Protein AF-A0A5M8NTZ1-F1 (afdb_monomer_lite)

Organism: NCBI:txid2540710

Radius of gyration: 22.4 Å; chains: 1; bounding box: 52×44×49 Å

Secondary structure (DSSP, 8-state):
--SSTTSSSSSSSTTS--------------------S-------PBP-PBPTTSPBP-SBPPTT-SS-GGG--

Sequence (73 aa):
MKKILSLLFILTICLNSCVGDLPLPSDSNNEENTDNGESNVSNATRCAAITKSGTQCKRNAEKGDIYCWQHKK

pLDDT: mean 71.11, std 18.78, range [47.84, 97.19]

Structure (mmCIF, N/CA/C/O backbone):
data_AF-A0A5M8NTZ1-F1
#
_entry.id   AF-A0A5M8NTZ1-F1
#
loop_
_atom_site.group_PDB
_atom_site.id
_atom_site.type_symbol
_atom_site.label_atom_id
_atom_site.label_alt_id
_atom_site.label_comp_id
_atom_site.label_asym_id
_atom_site.label_entity_id
_atom_site.label_seq_id
_atom_site.pdbx_PDB_ins_code
_atom_site.Cartn_x
_atom_site.Cartn_y
_atom_site.Cartn_z
_atom_site.occupancy
_atom_site.B_iso_or_equiv
_atom_site.auth_seq_id
_atom_site.auth_comp_id
_atom_site.auth_asym_id
_atom_site.auth_atom_id
_atom_site.pdbx_PDB_model_num
ATOM 1 N N . MET A 1 1 ? -28.835 24.191 28.033 1.00 58.34 1 MET A N 1
ATOM 2 C CA . MET A 1 1 ? -28.521 25.309 27.114 1.00 58.34 1 MET A CA 1
ATOM 3 C C . MET A 1 1 ? -27.005 25.441 26.977 1.00 58.34 1 MET A C 1
ATOM 5 O O . MET A 1 1 ? -26.401 26.134 27.773 1.00 58.34 1 MET A O 1
ATOM 9 N N . LYS A 1 2 ? -26.364 24.676 26.083 1.00 52.84 2 LYS A N 1
ATOM 10 C CA . LYS A 1 2 ? -24.893 24.706 25.886 1.00 52.84 2 LYS A CA 1
ATOM 11 C C . LYS A 1 2 ? -24.458 24.387 24.440 1.00 52.84 2 LYS A C 1
ATOM 13 O O . LYS A 1 2 ? -23.279 24.214 24.182 1.00 52.84 2 LYS A O 1
ATOM 18 N N . LYS A 1 3 ? -25.395 24.304 23.484 1.00 52.53 3 LYS A N 1
ATOM 19 C CA . LYS A 1 3 ? -25.116 23.813 22.118 1.00 52.53 3 LYS A CA 1
ATOM 20 C C . LYS A 1 3 ? -24.759 24.901 21.088 1.00 52.53 3 LYS A C 1
ATOM 22 O O . LYS A 1 3 ? -24.549 24.562 19.935 1.00 52.53 3 LYS A O 1
ATOM 27 N N . ILE A 1 4 ? -24.682 26.179 21.470 1.00 57.25 4 ILE A N 1
ATOM 28 C CA . ILE A 1 4 ? -24.535 27.291 20.501 1.00 57.25 4 ILE A CA 1
ATOM 29 C C . ILE A 1 4 ? -23.115 27.888 20.463 1.00 57.25 4 ILE A C 1
ATOM 31 O O . ILE A 1 4 ? -22.758 28.548 19.496 1.00 57.25 4 ILE A O 1
ATOM 35 N N . LEU A 1 5 ? -22.245 27.595 21.436 1.00 47.84 5 LEU A N 1
ATOM 36 C CA . LEU A 1 5 ? -20.916 28.225 21.489 1.00 47.84 5 LEU A CA 1
ATOM 37 C C . LEU A 1 5 ? -19.845 27.539 20.611 1.00 47.84 5 LEU A C 1
ATOM 39 O O . LEU A 1 5 ? -18.734 28.040 20.494 1.00 47.84 5 LEU A O 1
ATOM 43 N N . SER A 1 6 ? -20.162 26.415 19.960 1.00 53.62 6 SER A N 1
ATOM 44 C CA . SER A 1 6 ? -19.169 25.618 19.217 1.00 53.62 6 SER A CA 1
ATOM 45 C C . SER A 1 6 ? -18.903 26.092 17.782 1.00 53.62 6 SER A C 1
ATOM 47 O O . SER A 1 6 ? -17.958 25.611 17.163 1.00 53.62 6 SER A O 1
ATOM 49 N N . LEU A 1 7 ? -19.717 27.000 17.232 1.00 51.72 7 LEU A N 1
ATOM 50 C CA . LEU A 1 7 ? -19.645 27.371 15.810 1.00 51.72 7 LEU A CA 1
ATOM 51 C C . LEU A 1 7 ? -18.838 28.643 15.516 1.00 51.72 7 LEU A C 1
ATOM 53 O O . LEU A 1 7 ? -18.479 28.863 14.367 1.00 51.72 7 LEU A O 1
ATOM 57 N N . LEU A 1 8 ? -18.477 29.437 16.530 1.00 52.44 8 LEU A N 1
ATOM 58 C CA . LEU A 1 8 ? -17.615 30.618 16.349 1.00 52.44 8 LEU A CA 1
ATOM 59 C C . LEU A 1 8 ? -16.115 30.331 16.532 1.00 52.44 8 LEU A C 1
ATOM 61 O O . LEU A 1 8 ? -15.297 31.202 16.264 1.00 52.44 8 LEU A O 1
ATOM 65 N N . PHE A 1 9 ? -15.736 29.116 16.940 1.00 51.06 9 PHE A N 1
ATOM 66 C CA . PHE A 1 9 ? -14.331 28.756 17.190 1.00 51.06 9 PHE A CA 1
ATOM 67 C C . PHE A 1 9 ? -13.599 28.173 15.970 1.00 51.06 9 PHE A C 1
ATOM 69 O O . PHE A 1 9 ? -12.379 28.049 15.990 1.00 51.06 9 PHE A O 1
ATOM 76 N N . ILE A 1 10 ? -14.324 27.810 14.907 1.00 52.19 10 ILE A N 1
ATOM 77 C CA . ILE A 1 10 ? -13.740 27.129 13.737 1.00 52.19 10 ILE A CA 1
ATOM 78 C C . ILE A 1 10 ? -13.267 28.134 12.668 1.00 52.19 10 ILE A C 1
ATOM 80 O O . ILE A 1 10 ? -12.484 27.775 11.795 1.00 52.19 10 ILE A O 1
ATOM 84 N N . LEU A 1 11 ? -13.662 29.413 12.748 1.00 50.34 11 LEU A N 1
ATOM 85 C CA . LEU A 1 11 ? -13.278 30.414 11.740 1.00 50.34 11 LEU A CA 1
ATOM 86 C C . LEU A 1 11 ? -11.950 31.139 12.036 1.00 50.34 11 LEU A C 1
ATOM 88 O O . LEU A 1 11 ? -11.424 31.825 11.167 1.00 50.34 11 LEU A O 1
ATOM 92 N N . THR A 1 12 ? -11.368 30.982 13.228 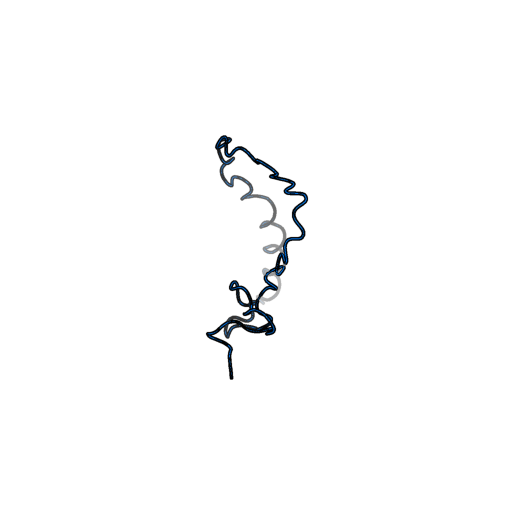1.00 55.69 12 THR A N 1
ATOM 93 C CA . THR A 1 12 ? -10.174 31.740 13.658 1.00 55.69 12 THR A CA 1
ATOM 94 C C . THR A 1 12 ? -8.845 30.985 13.582 1.00 55.69 12 THR A C 1
ATOM 96 O O . THR A 1 12 ? -7.819 31.546 13.952 1.00 55.69 12 THR A O 1
ATOM 99 N N . ILE A 1 13 ? -8.799 29.753 13.066 1.00 56.97 13 ILE A N 1
ATOM 100 C CA . ILE A 1 13 ? -7.547 28.963 13.042 1.00 56.97 13 ILE A CA 1
ATOM 101 C C . ILE A 1 13 ? -6.724 29.184 11.751 1.00 56.97 13 ILE A C 1
ATOM 103 O O . ILE A 1 13 ? -5.556 28.817 11.687 1.00 56.97 13 ILE A O 1
ATOM 107 N N . CYS A 1 14 ? -7.265 29.854 10.729 1.00 54.97 14 CYS A N 1
ATOM 108 C CA . CYS A 1 14 ? -6.626 29.898 9.406 1.00 54.97 14 CYS A CA 1
ATOM 109 C C . CYS A 1 14 ? -5.538 30.972 9.185 1.00 54.97 14 CYS A C 1
ATOM 111 O O . CYS A 1 14 ? -5.114 31.120 8.044 1.00 54.97 14 CYS A O 1
ATOM 113 N N . LEU A 1 15 ? -5.071 31.727 10.190 1.00 55.22 15 LEU A N 1
ATOM 114 C CA . LEU A 1 15 ? -4.138 32.848 9.926 1.00 55.22 15 LEU A CA 1
ATOM 115 C C . LEU A 1 15 ? -2.795 32.854 10.656 1.00 55.22 15 LEU A C 1
ATOM 117 O O . LEU A 1 15 ? -1.964 33.691 10.327 1.00 55.22 15 LEU A O 1
ATOM 121 N N . ASN A 1 16 ? -2.509 31.918 11.556 1.00 63.47 16 ASN A N 1
ATOM 122 C CA . ASN A 1 16 ? -1.200 31.882 12.207 1.00 63.47 16 ASN A CA 1
ATOM 123 C C . ASN A 1 16 ? -0.579 30.496 12.082 1.00 63.47 16 ASN A C 1
ATOM 125 O O . ASN A 1 16 ? -0.855 29.636 12.913 1.00 63.47 16 ASN A O 1
ATOM 129 N N . SER A 1 17 ? 0.240 30.296 11.042 1.00 56.78 17 SER A N 1
ATOM 130 C CA . SER A 1 17 ? 1.508 29.532 11.057 1.00 56.78 17 SER A CA 1
ATOM 131 C C . SER A 1 17 ? 1.996 29.258 9.627 1.00 56.78 17 SER A C 1
ATOM 133 O O . SER A 1 17 ? 2.091 28.114 9.199 1.00 56.78 17 SER A O 1
ATOM 135 N N . CYS A 1 18 ? 2.334 30.316 8.887 1.00 52.97 18 CYS A N 1
ATOM 136 C CA . CYS A 1 18 ? 3.246 30.218 7.743 1.00 52.97 18 CYS A CA 1
ATOM 137 C C . CYS A 1 18 ? 4.516 31.024 8.049 1.00 52.97 18 CYS A C 1
ATOM 139 O O . CYS A 1 18 ? 4.901 31.908 7.297 1.00 52.97 18 CYS A O 1
ATOM 141 N N . VAL A 1 19 ? 5.145 30.742 9.191 1.00 58.66 19 VAL A N 1
ATOM 142 C CA . VAL A 1 19 ? 6.586 30.961 9.376 1.00 58.66 19 VAL A CA 1
ATOM 143 C C . VAL A 1 19 ? 7.217 29.583 9.530 1.00 58.66 19 VAL A C 1
ATOM 145 O O . VAL A 1 19 ? 7.598 29.157 10.610 1.00 58.66 19 VAL A O 1
ATOM 148 N N . GLY A 1 20 ? 7.190 28.818 8.442 1.00 54.41 20 GLY A N 1
ATOM 149 C CA . GLY A 1 20 ? 8.146 27.736 8.268 1.00 54.41 20 GLY A CA 1
ATOM 150 C C . GLY A 1 20 ? 9.379 28.372 7.658 1.00 54.41 20 GLY A C 1
ATOM 151 O O . GLY A 1 20 ? 9.270 28.958 6.582 1.00 54.41 20 GLY A O 1
ATOM 152 N N . ASP A 1 21 ? 10.485 28.329 8.395 1.00 55.97 21 ASP A N 1
ATOM 153 C CA . ASP A 1 21 ? 11.822 28.746 7.997 1.00 55.97 21 ASP A CA 1
ATOM 154 C C . ASP A 1 21 ? 12.056 28.629 6.492 1.00 55.97 21 ASP A C 1
ATOM 156 O O . ASP A 1 21 ?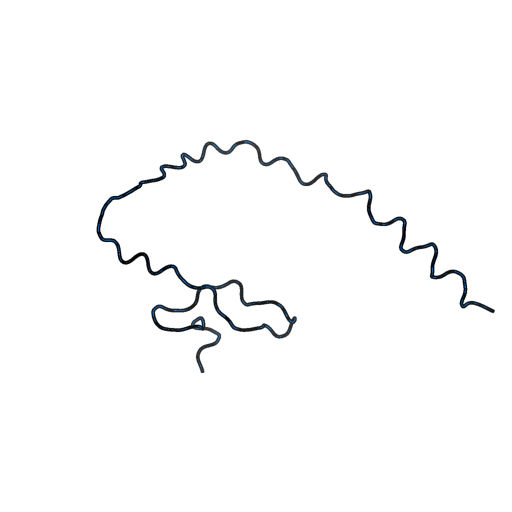 11.967 27.548 5.908 1.00 55.97 21 ASP A O 1
ATOM 160 N N . LEU A 1 22 ? 12.376 29.770 5.882 1.00 48.06 22 LEU A N 1
ATOM 161 C CA . LEU A 1 22 ? 13.010 29.834 4.578 1.00 48.06 22 LEU A CA 1
ATOM 162 C C . LEU A 1 22 ? 14.254 28.934 4.655 1.00 48.06 22 LEU A C 1
ATOM 164 O O . LEU A 1 22 ? 15.179 29.277 5.399 1.00 48.06 22 LEU A O 1
ATOM 168 N N . PRO A 1 23 ? 14.307 27.788 3.950 1.00 63.66 23 PRO A N 1
ATOM 169 C CA . PRO A 1 23 ? 15.561 27.081 3.832 1.00 63.66 23 PRO A CA 1
ATOM 170 C C . PRO A 1 23 ? 16.514 28.058 3.153 1.00 63.66 23 PRO A C 1
ATOM 172 O O . PRO A 1 23 ? 16.253 28.541 2.049 1.00 63.66 23 PRO A O 1
ATOM 175 N N . LEU A 1 24 ? 17.591 28.390 3.863 1.00 52.72 24 LEU A N 1
ATOM 176 C CA . LEU A 1 24 ? 18.764 29.008 3.266 1.00 52.72 24 LEU A CA 1
ATOM 177 C C . LEU A 1 24 ? 19.048 28.266 1.953 1.00 52.72 24 LEU A C 1
ATOM 179 O O . LEU A 1 24 ? 18.956 27.030 1.957 1.00 52.72 24 LEU A O 1
ATOM 183 N N . PRO A 1 25 ? 19.352 28.973 0.848 1.00 63.88 25 PRO A N 1
ATOM 184 C CA . PRO A 1 25 ? 19.773 28.323 -0.379 1.00 63.88 25 PRO A CA 1
ATOM 185 C C . PRO A 1 25 ? 21.009 27.500 -0.032 1.00 63.88 25 PRO A C 1
ATOM 187 O O . PRO A 1 25 ? 22.106 28.012 0.162 1.00 63.88 25 PRO A O 1
ATOM 190 N N . SER A 1 26 ? 20.791 26.206 0.158 1.00 52.19 26 SER A N 1
ATOM 191 C CA . SER A 1 26 ? 21.863 25.245 0.094 1.00 52.19 26 SER A CA 1
ATOM 192 C C . SER A 1 26 ? 22.135 25.185 -1.392 1.00 52.19 26 SER A C 1
ATOM 194 O O . SER A 1 26 ? 21.259 24.741 -2.134 1.00 52.19 26 SER A O 1
ATOM 196 N N . ASP A 1 27 ? 23.283 25.700 -1.823 1.00 61.84 27 ASP A N 1
ATOM 197 C CA . ASP A 1 27 ? 23.832 25.459 -3.153 1.00 61.84 27 ASP A CA 1
ATOM 198 C C . ASP A 1 27 ? 24.024 23.942 -3.316 1.00 61.84 27 ASP A C 1
ATOM 200 O O . ASP A 1 27 ? 25.107 23.384 -3.177 1.00 61.84 27 ASP A O 1
ATOM 204 N N . SER A 1 28 ? 22.923 23.227 -3.518 1.00 54.72 28 SER A N 1
ATOM 205 C CA . SER A 1 28 ? 22.911 21.900 -4.086 1.00 54.72 28 SER A CA 1
ATOM 206 C C . SER A 1 28 ? 22.744 22.145 -5.560 1.00 54.72 28 SER A C 1
ATOM 208 O O . SER A 1 28 ? 21.636 22.390 -6.031 1.00 54.72 28 SER A O 1
ATOM 210 N N . ASN A 1 29 ? 23.879 22.137 -6.252 1.00 57.31 29 ASN A N 1
ATOM 211 C CA . ASN A 1 29 ? 23.943 21.962 -7.688 1.00 57.31 29 ASN A CA 1
ATOM 212 C C . ASN A 1 29 ? 22.882 20.921 -8.068 1.00 57.31 29 ASN A C 1
ATOM 214 O O . ASN A 1 29 ? 23.054 19.733 -7.785 1.00 57.31 29 ASN A O 1
ATOM 218 N N . ASN A 1 30 ? 21.770 21.351 -8.674 1.00 58.97 30 ASN A N 1
ATOM 219 C CA . ASN A 1 30 ? 21.043 20.444 -9.535 1.00 58.97 30 ASN A CA 1
ATOM 220 C C . ASN A 1 30 ? 21.916 20.330 -10.784 1.00 58.97 30 ASN A C 1
ATOM 222 O O . ASN A 1 30 ? 21.690 20.933 -11.826 1.00 58.97 30 ASN A O 1
ATOM 226 N N . GLU A 1 31 ? 22.951 19.506 -10.677 1.00 56.53 31 GLU A N 1
ATOM 227 C CA . GLU A 1 31 ? 23.314 18.715 -11.832 1.00 56.53 31 GLU A CA 1
ATOM 228 C C . GLU A 1 31 ? 22.075 17.862 -12.121 1.00 56.53 31 GLU A C 1
ATOM 230 O O . GLU A 1 31 ? 21.924 16.731 -11.661 1.00 56.53 31 GLU A O 1
ATOM 235 N N . GLU A 1 32 ? 21.127 18.456 -12.851 1.00 60.28 32 GLU A N 1
ATOM 236 C CA . GLU A 1 32 ? 20.268 17.731 -13.761 1.00 60.28 32 GLU A CA 1
ATOM 237 C C . GLU A 1 32 ? 21.226 17.114 -14.775 1.00 60.28 32 GLU A C 1
ATOM 239 O O . GLU A 1 32 ? 21.457 17.620 -15.873 1.00 60.28 32 GLU A O 1
ATOM 244 N N . ASN A 1 33 ? 21.870 16.036 -14.330 1.00 54.62 33 ASN A N 1
ATOM 245 C CA . ASN A 1 33 ? 22.591 15.126 -15.173 1.00 54.62 33 ASN A CA 1
ATOM 246 C C . ASN A 1 33 ? 21.512 14.448 -16.012 1.00 54.62 33 ASN A C 1
ATOM 248 O O . ASN A 1 33 ? 20.986 13.389 -15.668 1.00 54.62 33 ASN A O 1
ATOM 252 N N . THR A 1 34 ? 21.122 15.137 -17.080 1.00 57.75 34 THR A N 1
ATOM 253 C CA . THR A 1 34 ? 20.461 14.557 -18.238 1.00 57.75 34 THR A CA 1
ATOM 254 C C . THR A 1 34 ? 21.489 13.657 -18.910 1.00 57.75 34 THR A C 1
ATOM 256 O O . THR A 1 34 ? 22.041 13.955 -19.966 1.00 57.75 34 THR A O 1
ATOM 259 N N . ASP A 1 35 ? 21.771 12.536 -18.246 1.00 52.91 35 ASP A N 1
ATOM 260 C CA . ASP A 1 35 ? 22.428 11.407 -18.865 1.00 52.91 35 ASP A CA 1
ATOM 261 C C . ASP A 1 35 ? 21.430 10.840 -19.872 1.00 52.91 35 ASP A C 1
ATOM 263 O O . ASP A 1 35 ? 20.489 10.119 -19.532 1.00 52.91 35 ASP A O 1
ATOM 267 N N . ASN A 1 36 ? 21.632 11.208 -21.136 1.00 67.06 36 ASN A N 1
ATOM 268 C CA . ASN A 1 36 ? 21.142 10.457 -22.282 1.00 67.06 36 ASN A CA 1
ATOM 269 C C . ASN A 1 36 ? 21.904 9.123 -22.356 1.00 67.06 36 ASN A C 1
ATOM 271 O O . ASN A 1 36 ? 22.616 8.834 -23.315 1.00 67.06 36 ASN A O 1
ATOM 275 N N . GLY A 1 37 ? 21.751 8.321 -21.312 1.00 54.38 37 GLY A N 1
ATOM 276 C CA . GLY A 1 37 ? 22.041 6.909 -21.268 1.00 54.38 37 GLY A CA 1
ATOM 277 C C . GLY A 1 37 ? 20.699 6.216 -21.152 1.00 54.38 37 GLY A C 1
ATOM 278 O O . GLY A 1 37 ? 19.852 6.622 -20.356 1.00 54.38 37 GLY A O 1
ATOM 279 N N . GLU A 1 38 ? 20.483 5.195 -21.971 1.00 60.12 38 GLU A N 1
ATOM 280 C CA . GLU A 1 38 ? 19.345 4.285 -21.914 1.00 60.12 38 GLU A CA 1
ATOM 281 C C . GLU A 1 38 ? 19.291 3.621 -20.529 1.00 60.12 38 GLU A C 1
ATOM 283 O O . GLU A 1 38 ? 19.785 2.521 -20.287 1.00 60.12 38 GLU A O 1
ATOM 288 N N . SER A 1 39 ? 18.769 4.365 -19.562 1.00 50.03 39 SER A N 1
ATOM 289 C CA . SER A 1 39 ? 18.810 4.041 -18.156 1.00 50.03 39 SER A CA 1
ATOM 290 C C . SER A 1 39 ? 17.429 3.540 -17.811 1.00 50.03 39 SER A C 1
ATOM 292 O O . SER A 1 39 ? 16.412 4.221 -17.942 1.00 50.03 39 SER A O 1
ATOM 294 N N . ASN A 1 40 ? 17.386 2.281 -17.398 1.00 57.31 40 ASN A N 1
ATOM 295 C CA . ASN A 1 40 ? 16.254 1.671 -16.734 1.00 57.31 40 ASN A CA 1
ATOM 296 C C . ASN A 1 40 ? 16.051 2.419 -15.399 1.00 57.31 40 ASN A C 1
ATOM 298 O O . ASN A 1 40 ? 16.325 1.869 -14.333 1.00 57.31 40 ASN A O 1
ATOM 302 N N . VAL A 1 41 ? 15.642 3.696 -15.450 1.00 55.88 41 VAL A N 1
ATOM 303 C CA . VAL A 1 41 ? 15.151 4.469 -14.318 1.00 55.88 41 VAL A CA 1
ATOM 304 C C . VAL A 1 41 ? 13.884 3.742 -13.937 1.00 55.88 41 VAL A C 1
ATOM 306 O O . VAL A 1 41 ? 12.790 4.010 -14.433 1.00 55.88 41 VAL A O 1
ATOM 309 N N . SER A 1 42 ? 14.052 2.716 -13.108 1.00 60.62 42 SER A N 1
ATOM 310 C CA . SER A 1 42 ? 12.972 2.134 -12.354 1.00 60.62 42 SER A CA 1
ATOM 311 C C . SER A 1 42 ? 12.463 3.287 -11.511 1.00 60.62 42 SER A C 1
ATOM 313 O O . SER A 1 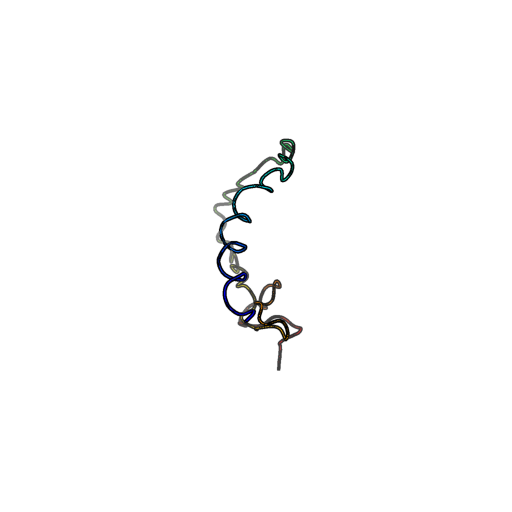42 ? 12.993 3.527 -10.428 1.00 60.62 42 SER A O 1
ATOM 315 N N . ASN A 1 43 ? 11.524 4.057 -12.069 1.00 65.56 43 ASN A N 1
ATOM 316 C CA . ASN A 1 43 ? 10.740 5.058 -11.378 1.00 65.56 43 ASN A CA 1
ATOM 317 C C . ASN A 1 43 ? 10.186 4.323 -10.171 1.00 65.56 43 ASN A C 1
ATOM 319 O O . ASN A 1 43 ? 9.236 3.546 -10.299 1.00 65.56 43 ASN A O 1
ATOM 323 N N . ALA A 1 44 ? 10.900 4.438 -9.049 1.00 74.25 44 ALA A N 1
ATOM 324 C CA . ALA A 1 44 ? 10.724 3.563 -7.913 1.00 74.25 44 ALA A CA 1
ATOM 325 C C . ALA A 1 44 ? 9.362 3.920 -7.347 1.00 74.25 44 ALA A C 1
ATOM 327 O O . ALA A 1 44 ? 9.204 4.908 -6.627 1.00 74.25 44 ALA A O 1
ATOM 328 N N . THR A 1 45 ? 8.352 3.170 -7.777 1.00 89.06 45 THR A N 1
ATOM 329 C CA . THR A 1 45 ? 6.963 3.526 -7.539 1.00 89.06 45 THR A CA 1
ATOM 330 C C . THR A 1 45 ? 6.746 3.480 -6.043 1.00 89.06 45 THR A C 1
ATOM 332 O O . THR A 1 45 ? 7.249 2.591 -5.365 1.00 89.06 45 THR A O 1
ATOM 335 N N . ARG A 1 46 ? 6.074 4.477 -5.478 1.00 94.25 46 ARG A N 1
ATOM 336 C CA . ARG A 1 46 ? 5.849 4.507 -4.034 1.00 94.25 46 ARG A CA 1
ATOM 337 C C . ARG A 1 46 ? 5.001 3.307 -3.616 1.00 94.25 46 ARG A C 1
ATOM 339 O O . ARG A 1 46 ? 4.058 2.946 -4.310 1.00 94.25 46 ARG A O 1
ATOM 346 N N . CYS A 1 47 ? 5.305 2.721 -2.460 1.00 96.12 47 CYS A N 1
ATOM 347 C CA . CYS A 1 47 ? 4.529 1.614 -1.921 1.00 96.12 47 CYS A CA 1
ATOM 348 C C . CYS A 1 47 ? 3.049 2.008 -1.791 1.00 96.12 47 CYS A C 1
ATOM 350 O O . CYS A 1 47 ? 2.715 3.039 -1.198 1.00 96.12 47 CYS A O 1
ATOM 352 N N . ALA A 1 48 ? 2.171 1.161 -2.328 1.00 95.75 48 ALA A N 1
ATOM 353 C CA . ALA A 1 48 ? 0.729 1.389 -2.362 1.00 95.75 48 ALA A CA 1
ATOM 354 C C . ALA A 1 48 ? 0.010 1.036 -1.043 1.00 95.75 48 ALA A C 1
ATOM 356 O O . ALA A 1 48 ? -1.200 1.212 -0.931 1.00 95.75 48 ALA A O 1
ATOM 357 N N . ALA A 1 49 ? 0.721 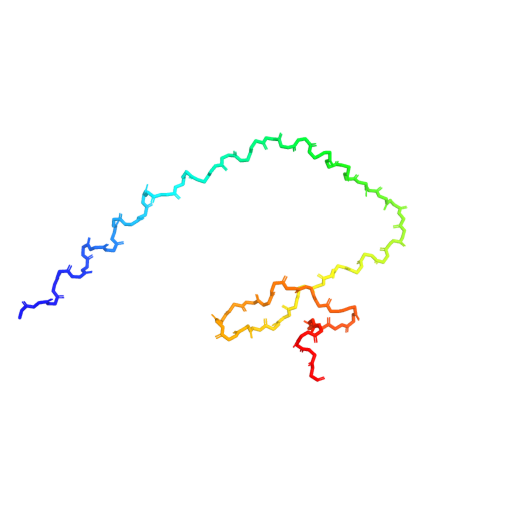0.519 -0.035 1.00 96.81 49 ALA A N 1
ATOM 358 C CA . ALA A 1 49 ? 0.109 0.107 1.225 1.00 96.81 49 ALA A CA 1
ATOM 359 C C . ALA A 1 49 ? -0.366 1.304 2.063 1.00 96.81 49 ALA A C 1
ATOM 361 O O . ALA A 1 49 ? 0.333 2.317 2.181 1.00 96.81 49 ALA A O 1
ATOM 362 N N . ILE A 1 50 ? -1.517 1.138 2.718 1.00 97.19 50 ILE A N 1
ATOM 363 C CA . ILE A 1 50 ? -2.028 2.058 3.735 1.00 97.19 50 ILE A CA 1
ATOM 364 C C . ILE A 1 50 ? -1.638 1.533 5.114 1.00 97.19 50 ILE A C 1
ATOM 366 O O . ILE A 1 50 ? -1.885 0.382 5.466 1.00 97.19 50 ILE A O 1
ATOM 370 N N . THR A 1 51 ? -0.989 2.390 5.892 1.00 94.94 51 THR A N 1
ATOM 371 C CA . THR A 1 51 ? -0.575 2.087 7.264 1.00 94.94 51 THR A CA 1
ATOM 372 C C . THR A 1 51 ? -1.776 2.057 8.211 1.00 94.94 51 THR A C 1
ATOM 374 O O . THR A 1 51 ? -2.844 2.581 7.903 1.00 94.94 51 THR A O 1
ATOM 377 N N . LYS A 1 52 ? -1.593 1.513 9.421 1.00 94.44 52 LYS A N 1
ATOM 378 C CA . LYS A 1 52 ? -2.639 1.506 10.463 1.00 94.44 52 LYS A CA 1
ATOM 379 C C . LYS A 1 52 ? -3.136 2.908 10.847 1.00 94.44 52 LYS A C 1
ATOM 381 O O . LYS A 1 52 ? -4.256 3.037 11.318 1.00 94.44 52 LYS A O 1
ATOM 386 N N . SER A 1 53 ? -2.322 3.945 10.640 1.00 95.56 53 SER A N 1
ATOM 387 C CA . SER A 1 53 ? -2.709 5.344 10.859 1.00 95.56 53 SER A CA 1
ATOM 388 C C . SER A 1 53 ? -3.512 5.950 9.701 1.00 95.56 53 SER A C 1
ATOM 390 O O . SER A 1 53 ? -3.846 7.128 9.752 1.00 95.56 53 SER A O 1
ATOM 392 N N . GLY A 1 54 ? -3.800 5.182 8.645 1.00 97.12 54 GLY A N 1
ATOM 393 C CA . GLY A 1 54 ? -4.568 5.637 7.483 1.00 97.12 54 GLY A CA 1
ATOM 394 C C . GLY A 1 54 ? -3.750 6.401 6.440 1.00 97.12 54 GLY A C 1
ATOM 395 O O . GLY A 1 54 ? -4.310 6.903 5.474 1.00 97.12 54 GLY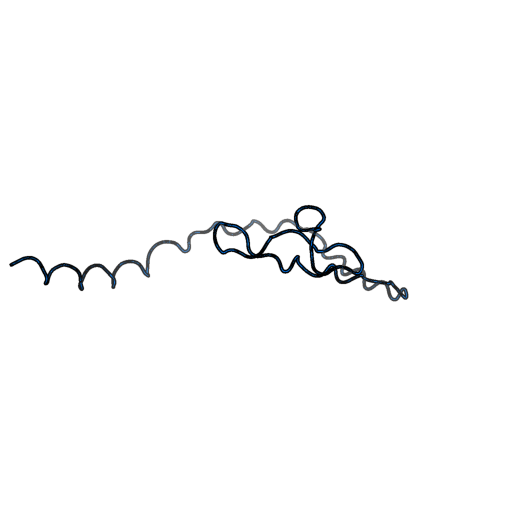 A O 1
ATOM 396 N N . THR A 1 55 ? -2.427 6.486 6.598 1.00 96.94 55 THR A N 1
ATOM 397 C CA . THR A 1 55 ? -1.554 7.189 5.641 1.00 96.94 55 THR A CA 1
ATOM 398 C C . THR A 1 55 ? -0.847 6.216 4.702 1.00 96.94 55 THR A C 1
ATOM 400 O O . THR A 1 55 ? -0.506 5.098 5.103 1.00 96.94 55 THR A O 1
ATOM 403 N N . GLN A 1 56 ? -0.589 6.635 3.460 1.00 96.94 56 GLN A N 1
ATOM 404 C CA . GLN A 1 56 ? 0.178 5.830 2.508 1.00 96.94 56 GLN A CA 1
ATOM 405 C C . GLN A 1 56 ? 1.621 5.642 2.991 1.00 96.94 56 GLN A C 1
ATOM 407 O O . GLN A 1 56 ? 2.287 6.595 3.416 1.00 96.94 56 GLN A O 1
ATOM 412 N N . CYS A 1 57 ? 2.130 4.414 2.862 1.00 96.31 57 CYS A N 1
ATOM 413 C CA . CYS A 1 57 ? 3.517 4.086 3.150 1.00 96.31 57 CYS A CA 1
ATOM 414 C C . CYS A 1 57 ? 4.470 5.045 2.420 1.00 96.31 57 CYS A C 1
ATOM 416 O O . CYS A 1 57 ? 4.310 5.344 1.236 1.00 96.31 57 CYS A O 1
ATOM 418 N N . LYS A 1 58 ? 5.468 5.558 3.146 1.00 95.31 58 LYS A N 1
ATOM 419 C CA . LYS A 1 58 ? 6.447 6.514 2.607 1.00 95.31 58 LYS A CA 1
ATOM 420 C C . LYS A 1 58 ? 7.582 5.856 1.819 1.00 95.31 58 LYS A C 1
ATOM 422 O O . LYS A 1 58 ? 8.312 6.560 1.138 1.00 95.31 58 LYS A O 1
ATOM 427 N N . ARG A 1 59 ? 7.738 4.532 1.918 1.00 94.44 59 ARG A N 1
ATOM 428 C CA . ARG A 1 59 ? 8.813 3.790 1.245 1.00 94.44 59 ARG A CA 1
ATOM 429 C C . ARG A 1 59 ? 8.483 3.525 -0.222 1.00 94.44 59 ARG A C 1
ATOM 431 O O . ARG A 1 59 ? 7.309 3.462 -0.587 1.00 94.44 59 ARG A O 1
ATOM 438 N N . ASN A 1 60 ? 9.509 3.310 -1.036 1.00 94.94 60 ASN A N 1
ATOM 439 C CA . ASN A 1 60 ? 9.347 2.828 -2.404 1.00 94.94 60 ASN A CA 1
ATOM 440 C C . ASN A 1 60 ? 8.978 1.341 -2.414 1.00 94.94 60 ASN A C 1
ATOM 442 O O . ASN A 1 60 ? 9.361 0.580 -1.522 1.00 94.94 60 ASN A O 1
ATOM 446 N N . ALA A 1 61 ? 8.190 0.963 -3.409 1.00 94.31 61 ALA A N 1
ATOM 447 C CA . ALA A 1 61 ? 7.940 -0.414 -3.764 1.00 94.31 61 ALA A CA 1
ATOM 448 C C . ALA A 1 61 ? 9.217 -1.043 -4.319 1.00 94.31 61 ALA A C 1
ATOM 450 O O . ALA A 1 61 ? 10.108 -0.356 -4.827 1.00 94.31 61 ALA A O 1
ATOM 451 N N . GLU A 1 62 ? 9.309 -2.357 -4.185 1.00 92.12 62 GLU A N 1
ATOM 452 C CA . GLU A 1 62 ? 10.413 -3.088 -4.784 1.00 92.12 62 GLU A CA 1
ATOM 453 C C . GLU A 1 62 ? 10.274 -3.163 -6.304 1.00 92.12 62 GLU A C 1
ATOM 455 O O . GLU A 1 62 ? 9.190 -2.998 -6.864 1.00 92.12 62 GLU A O 1
ATOM 460 N N . LYS A 1 63 ? 11.393 -3.394 -6.994 1.00 90.00 63 LYS A N 1
ATOM 461 C CA . LYS A 1 63 ? 11.397 -3.491 -8.453 1.00 90.00 63 LYS A CA 1
ATOM 462 C C . LYS A 1 63 ? 10.481 -4.637 -8.891 1.00 90.00 63 LYS A C 1
ATOM 464 O O . LYS A 1 63 ? 10.738 -5.788 -8.559 1.00 90.00 63 LYS A O 1
ATOM 469 N N . GLY A 1 64 ? 9.447 -4.309 -9.664 1.00 89.25 64 GLY A N 1
ATOM 470 C CA . GLY A 1 64 ? 8.455 -5.278 -10.139 1.00 89.25 64 GLY A CA 1
ATOM 471 C C . GLY A 1 64 ? 7.302 -5.548 -9.167 1.00 89.25 64 GLY A C 1
ATOM 472 O O . GLY A 1 64 ? 6.388 -6.279 -9.527 1.00 89.25 64 GLY A O 1
ATOM 473 N N . ASP A 1 65 ? 7.305 -4.928 -7.986 1.00 91.38 65 ASP A N 1
ATOM 474 C CA . ASP A 1 65 ? 6.227 -4.998 -7.002 1.00 91.38 65 ASP A CA 1
ATOM 475 C C . ASP A 1 65 ? 5.543 -3.633 -6.826 1.00 91.38 65 ASP A C 1
ATOM 477 O O . ASP A 1 65 ? 6.088 -2.578 -7.151 1.00 91.38 65 ASP A O 1
ATOM 481 N N . ILE A 1 66 ? 4.338 -3.648 -6.251 1.00 93.38 66 ILE A N 1
ATOM 482 C CA . ILE A 1 66 ? 3.613 -2.434 -5.818 1.00 93.38 66 ILE A CA 1
ATOM 483 C C . ILE A 1 66 ? 3.790 -2.142 -4.317 1.00 93.38 66 ILE A C 1
ATOM 485 O O . ILE A 1 66 ? 3.357 -1.103 -3.805 1.00 93.38 66 ILE A O 1
ATOM 489 N N . TYR A 1 67 ? 4.432 -3.059 -3.590 1.00 95.50 67 TYR A N 1
ATOM 490 C CA . TYR A 1 67 ? 4.663 -2.981 -2.152 1.00 95.50 67 TYR A CA 1
ATOM 491 C C . TYR A 1 67 ? 6.157 -2.973 -1.818 1.00 95.50 67 TYR A C 1
ATOM 493 O O . TYR A 1 67 ? 6.993 -3.437 -2.588 1.00 95.50 67 TYR A O 1
ATOM 501 N N . CYS A 1 68 ? 6.499 -2.397 -0.666 1.00 95.50 68 CYS A N 1
ATOM 502 C CA . CYS A 1 68 ? 7.854 -2.460 -0.120 1.00 95.50 68 CYS A CA 1
ATOM 503 C C . CYS A 1 68 ? 8.059 -3.765 0.659 1.00 95.50 68 CYS A C 1
ATOM 505 O O . CYS A 1 68 ? 7.075 -4.379 1.066 1.00 95.50 68 CYS A O 1
ATOM 507 N N . TRP A 1 69 ? 9.312 -4.118 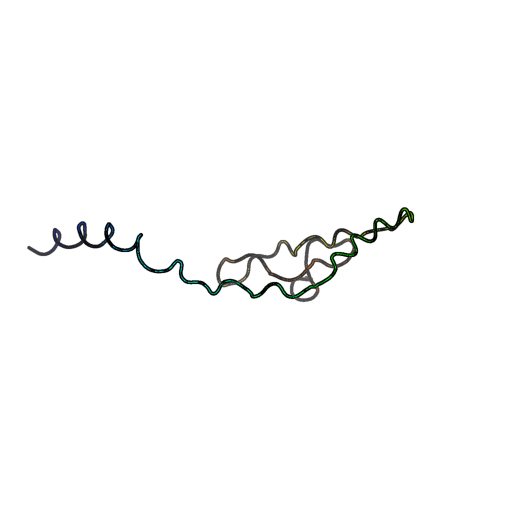0.961 1.00 95.25 69 TRP A N 1
ATOM 508 C CA . TRP A 1 69 ? 9.695 -5.303 1.748 1.00 95.25 69 TRP A CA 1
ATOM 509 C C . TRP A 1 69 ? 8.881 -5.517 3.031 1.00 95.25 69 TRP A C 1
ATOM 511 O O . TRP A 1 69 ? 8.635 -6.648 3.428 1.00 95.25 69 TRP A O 1
ATOM 521 N N . GLN A 1 70 ? 8.434 -4.443 3.689 1.00 94.94 70 GLN A N 1
ATOM 522 C CA . GLN A 1 70 ? 7.649 -4.541 4.924 1.00 94.94 70 GLN A CA 1
ATOM 523 C C . GLN A 1 70 ? 6.178 -4.919 4.682 1.00 94.94 70 GLN A C 1
ATOM 525 O O . GLN A 1 70 ? 5.508 -5.419 5.580 1.00 94.94 70 GLN A O 1
ATOM 530 N N . HIS A 1 71 ? 5.669 -4.644 3.485 1.00 95.19 71 HIS A N 1
ATOM 531 C CA . HIS A 1 71 ? 4.302 -4.938 3.064 1.00 95.19 71 HIS A CA 1
ATOM 532 C C . HIS A 1 71 ? 4.256 -6.045 2.001 1.00 95.19 71 HIS A C 1
ATOM 534 O O . HIS A 1 71 ? 3.244 -6.194 1.316 1.00 95.19 71 HIS A O 1
ATOM 540 N N . LYS A 1 72 ? 5.341 -6.816 1.867 1.00 84.56 72 LYS A N 1
ATOM 541 C CA . LYS A 1 72 ? 5.334 -8.082 1.140 1.00 84.56 72 LYS A CA 1
ATOM 542 C C . LYS A 1 72 ? 4.523 -9.097 1.938 1.00 84.56 72 LYS A C 1
ATOM 544 O O . LYS A 1 72 ? 4.678 -9.184 3.155 1.00 84.56 72 LYS A O 1
ATOM 549 N N . LYS A 1 73 ? 3.603 -9.776 1.258 1.00 67.94 73 LYS A N 1
ATOM 550 C CA . LYS A 1 73 ? 2.835 -10.884 1.831 1.00 67.94 73 LYS A CA 1
ATOM 551 C C . LYS A 1 73 ? 3.675 -12.148 1.856 1.00 67.94 73 LYS A C 1
ATOM 553 O O . LYS A 1 73 ? 4.431 -12.342 0.881 1.00 67.94 73 LYS A O 1
#

Foldseek 3Di:
DPPPPPPVPPPPPPDDDPPPDDPDPPPPPPPPVPPPDPDPPLVQAAAQDQDPVRDGHRHGPDRVGNHHPVPDD